Protein AF-A0A212CZF0-F1 (afdb_monomer_lite)

InterPro domains:
  IPR016024 Armadillo-type fold [SSF48371] (7-169)
  IPR038904 BRCA1-associated ATM activator 1 [PF28344] (1-170)
  IPR038904 BRCA1-associated ATM activator 1 [PTHR21331] (1-170)

Sequence (174 aa):
MDPECARLLPALCAILADPRQPVADDTCLEKLLDWFKAVTEAGSSLLLLQENPCLVELLVHVLKPQDLSSRILSFALRLAGTFAAQENCFQYLQQGELLPGLFGEQGPLGAAAWAAPTVRSGWIQGLRSLAQHPSALLFLADSGAVDTIFSLQGDPSLFVASAAGQLLVHRGAF

pLDDT: mean 90.1, std 9.19, range [47.75, 98.12]

Radius of gyration: 15.24 Å; chains: 1; bounding box: 32×43×34 Å

Foldseek 3Di:
DPPVVLVCLLVVLVLLLDQPHDDDDLVVLVVVLVVLLVVVVVDQLQVVCVSRVSLVVSLVSQLDPDPRDLSSLLSNLLSLLSSLLDPVSVVVCVVVVSCLSPQACSHCVVDPSVVDLSNLLSNLNSLLSNPNDDVSVVCCVVRCVLVVLVVQCPPPDPSSNVSSVVSCVVVPHD

Secondary structure (DSSP, 8-state):
--HHHHHHHHHHHHHHH-TTSPPPPHHHHHHHHHHHHHHHHSS-HHHHHHH-HHHHHHHHHHTSSS---HHHHHHHHHHHHHHTTSHHHHHHHHHTTHHHHHHSTTTGGGSGGGGSHHHHHHHHHHHHHHTTSHHHHHHHHHTTHHHHHHHHTT-SSHHHHHHHHHHHHHTT--

Structure (mmCIF, N/CA/C/O backbone):
data_AF-A0A212CZF0-F1
#
_entry.id   AF-A0A212CZF0-F1
#
loop_
_atom_site.group_PDB
_atom_site.id
_atom_site.type_symbol
_atom_site.label_atom_id
_atom_site.label_alt_id
_atom_site.label_comp_id
_atom_site.label_asym_id
_atom_site.label_entity_id
_atom_site.label_seq_id
_atom_site.pdbx_PDB_ins_code
_atom_site.Cartn_x
_atom_site.Cartn_y
_atom_site.Cartn_z
_atom_site.occupancy
_atom_site.B_iso_or_equiv
_atom_site.auth_seq_id
_atom_site.auth_comp_id
_atom_site.auth_asym_id
_atom_site.auth_atom_id
_atom_site.pdbx_PDB_model_num
ATOM 1 N N . MET A 1 1 ? -4.642 14.353 14.570 1.00 74.81 1 MET A N 1
ATOM 2 C CA . MET A 1 1 ? -3.587 14.942 13.718 1.00 74.81 1 MET A CA 1
ATOM 3 C C . MET A 1 1 ? -3.469 16.421 14.051 1.00 74.81 1 MET A C 1
ATOM 5 O O . MET A 1 1 ? -4.488 17.021 14.367 1.00 74.81 1 MET A O 1
ATOM 9 N N . ASP A 1 2 ? -2.262 16.986 14.018 1.00 82.19 2 ASP A N 1
ATOM 10 C CA . ASP A 1 2 ? -2.062 18.429 14.198 1.00 82.19 2 ASP A CA 1
ATOM 11 C C . ASP A 1 2 ? -2.719 19.211 13.033 1.00 82.19 2 ASP A C 1
ATOM 13 O O . ASP A 1 2 ? -2.510 18.840 11.870 1.00 82.19 2 ASP A O 1
ATOM 17 N N . PRO A 1 3 ? -3.523 20.259 13.296 1.00 79.25 3 PRO A N 1
ATOM 18 C CA . PRO A 1 3 ? -4.150 21.069 12.252 1.00 79.25 3 PRO A CA 1
ATOM 19 C C . PRO A 1 3 ? -3.156 21.722 11.280 1.00 79.25 3 PRO A C 1
ATOM 21 O O . PRO A 1 3 ? -3.519 21.965 10.129 1.00 79.25 3 PRO A O 1
ATOM 24 N N . GLU A 1 4 ? -1.918 22.007 11.688 1.00 83.94 4 GLU A N 1
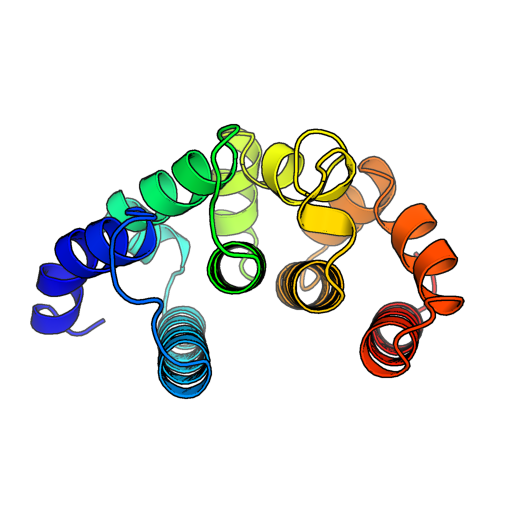ATOM 25 C CA . GLU A 1 4 ? -0.890 22.531 10.783 1.00 83.94 4 GLU A CA 1
ATOM 26 C C . GLU A 1 4 ? -0.444 21.471 9.771 1.00 83.94 4 GLU A C 1
ATOM 28 O O . GLU A 1 4 ? -0.360 21.761 8.577 1.00 83.94 4 GLU A O 1
ATOM 33 N N . CYS A 1 5 ? -0.257 20.222 10.211 1.00 83.62 5 CYS A N 1
ATOM 34 C CA . CYS A 1 5 ? 0.050 19.106 9.313 1.00 83.62 5 CYS A CA 1
ATOM 35 C C . CYS A 1 5 ? -1.083 18.865 8.310 1.00 83.62 5 CYS A C 1
ATOM 37 O O . CYS A 1 5 ? -0.816 18.682 7.123 1.00 83.62 5 CYS A O 1
ATOM 39 N N . ALA A 1 6 ? -2.340 18.930 8.762 1.00 85.56 6 ALA A N 1
ATOM 40 C CA . ALA A 1 6 ? -3.511 18.758 7.902 1.00 85.56 6 ALA A CA 1
ATOM 41 C C . ALA A 1 6 ? -3.532 19.771 6.741 1.00 85.56 6 ALA A C 1
ATOM 43 O O . ALA A 1 6 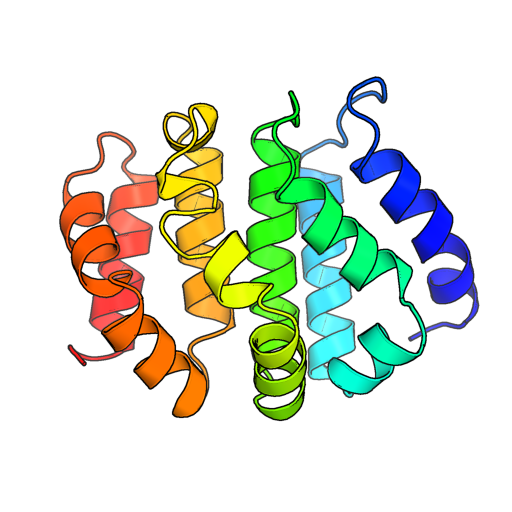? -3.813 19.416 5.599 1.00 85.56 6 ALA A O 1
ATOM 44 N N . ARG A 1 7 ? -3.150 21.030 7.004 1.00 89.81 7 ARG A N 1
ATOM 45 C CA . ARG A 1 7 ? -3.086 22.088 5.977 1.00 89.81 7 ARG A CA 1
ATOM 46 C C . ARG A 1 7 ? -1.994 21.860 4.932 1.00 89.81 7 ARG A C 1
ATOM 48 O O . ARG A 1 7 ? -2.112 22.382 3.826 1.00 89.81 7 ARG A O 1
ATOM 55 N N . LEU A 1 8 ? -0.942 21.110 5.264 1.00 91.94 8 LEU A N 1
ATOM 56 C CA . LEU A 1 8 ? 0.161 20.807 4.348 1.00 91.94 8 LEU A CA 1
ATOM 57 C C . LEU A 1 8 ? -0.112 19.576 3.476 1.00 91.94 8 LEU A C 1
ATOM 59 O O .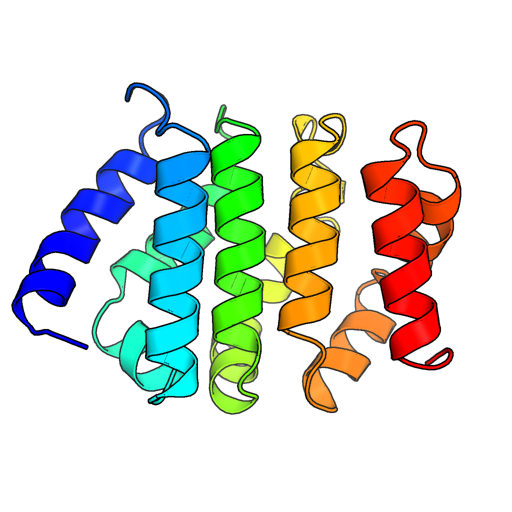 LEU A 1 8 ? 0.499 19.448 2.413 1.00 91.94 8 LEU A O 1
ATOM 63 N N . LEU A 1 9 ? -1.035 18.695 3.883 1.00 93.06 9 LEU A N 1
ATOM 64 C CA . LEU A 1 9 ? -1.340 17.457 3.159 1.00 93.06 9 LEU A CA 1
ATOM 65 C C . LEU A 1 9 ? -1.718 17.675 1.686 1.00 93.06 9 LEU A C 1
ATOM 67 O O . LEU A 1 9 ? -1.166 16.956 0.853 1.00 93.06 9 LEU A O 1
ATOM 71 N N . PRO A 1 10 ? -2.564 18.657 1.308 1.00 93.88 10 PRO A N 1
ATOM 72 C CA . PRO A 1 10 ? -2.893 18.871 -0.099 1.00 93.88 10 PRO A CA 1
ATOM 73 C C . PRO A 1 10 ? -1.670 19.227 -0.951 1.00 93.88 10 PRO A C 1
ATOM 75 O O . PRO A 1 10 ? -1.485 18.673 -2.033 1.00 93.88 10 PRO A O 1
ATOM 78 N N . ALA A 1 11 ? -0.798 20.109 -0.449 1.00 92.75 11 ALA A N 1
ATOM 79 C CA . ALA A 1 11 ? 0.422 20.499 -1.153 1.00 92.75 11 ALA A CA 1
ATOM 80 C C . ALA A 1 11 ? 1.406 19.325 -1.266 1.00 92.75 11 ALA A C 1
ATOM 82 O O . ALA A 1 11 ? 1.993 19.105 -2.323 1.00 92.75 11 ALA A O 1
ATOM 83 N N . LEU A 1 12 ? 1.538 18.533 -0.200 1.00 92.12 12 LEU A N 1
ATOM 84 C CA . LEU A 1 12 ? 2.348 17.320 -0.196 1.00 92.12 12 LEU A CA 1
ATOM 85 C C . LEU A 1 12 ? 1.836 16.294 -1.216 1.00 92.12 12 LEU A C 1
ATOM 87 O O . LEU A 1 12 ? 2.621 15.787 -2.012 1.00 92.12 12 LEU A O 1
ATOM 91 N N . CYS A 1 13 ? 0.528 16.022 -1.238 1.00 93.31 13 CYS A N 1
ATOM 92 C CA . CYS A 1 13 ? -0.076 15.093 -2.194 1.00 93.31 13 CYS A CA 1
ATOM 93 C C . CYS A 1 13 ? 0.125 15.564 -3.638 1.00 93.31 13 CYS A C 1
ATOM 95 O O . CYS A 1 13 ? 0.457 14.750 -4.494 1.00 93.31 13 CYS A O 1
ATOM 97 N N . ALA A 1 14 ? 0.003 16.870 -3.902 1.00 91.38 14 ALA A N 1
ATOM 98 C CA . ALA A 1 14 ? 0.270 17.438 -5.220 1.00 91.38 14 ALA A CA 1
ATOM 99 C C . ALA A 1 14 ? 1.731 17.237 -5.661 1.00 91.38 14 ALA A C 1
ATOM 101 O O . ALA A 1 14 ? 1.974 16.885 -6.812 1.00 91.38 14 ALA A O 1
ATOM 102 N N . ILE A 1 15 ? 2.698 17.405 -4.750 1.00 90.94 15 ILE A N 1
ATOM 103 C CA . ILE A 1 15 ? 4.121 17.160 -5.035 1.00 90.94 15 ILE A CA 1
ATOM 104 C C . ILE A 1 15 ? 4.376 15.675 -5.318 1.00 90.94 15 ILE A C 1
ATOM 106 O O . ILE A 1 15 ? 5.082 15.352 -6.266 1.00 90.94 15 ILE A O 1
ATOM 110 N N . LEU A 1 16 ? 3.798 14.771 -4.520 1.00 90.31 16 LEU A N 1
ATOM 111 C CA . LEU A 1 16 ? 3.960 13.324 -4.708 1.00 90.31 16 LEU A CA 1
ATOM 112 C C . LEU A 1 16 ? 3.309 12.833 -6.010 1.00 90.31 16 LEU A C 1
ATOM 114 O O . LEU A 1 16 ? 3.806 11.895 -6.627 1.00 90.31 16 LEU A O 1
ATOM 118 N N . ALA A 1 17 ? 2.210 13.463 -6.424 1.00 88.62 17 ALA A N 1
ATOM 119 C CA . ALA A 1 17 ? 1.493 13.151 -7.654 1.00 88.62 17 ALA A CA 1
ATOM 120 C C . ALA A 1 17 ? 2.179 13.696 -8.922 1.00 88.62 17 ALA A C 1
ATOM 122 O O . ALA A 1 17 ? 1.934 13.178 -10.008 1.00 88.62 17 ALA A O 1
ATOM 123 N N . ASP A 1 18 ? 3.033 14.719 -8.819 1.00 88.06 18 ASP A N 1
ATOM 124 C CA . ASP A 1 18 ? 3.671 15.349 -9.978 1.00 88.06 18 ASP A CA 1
ATOM 125 C C . ASP A 1 18 ? 4.975 14.620 -10.379 1.00 88.06 18 ASP A C 1
ATOM 127 O O . ASP A 1 18 ? 5.991 14.740 -9.687 1.00 88.06 18 ASP A O 1
ATOM 131 N N . PRO A 1 19 ? 5.012 13.912 -11.529 1.00 82.25 19 PRO A N 1
ATOM 132 C CA . PRO A 1 19 ? 6.200 13.181 -11.977 1.00 82.25 19 PRO A CA 1
ATOM 133 C C . PRO A 1 19 ? 7.378 14.098 -12.344 1.00 82.25 19 PRO A C 1
ATOM 135 O O . PRO A 1 19 ? 8.491 13.615 -12.548 1.00 82.25 19 PRO A O 1
ATOM 138 N N . ARG A 1 20 ? 7.155 15.415 -12.455 1.00 82.81 20 ARG A N 1
ATOM 139 C CA . ARG A 1 20 ? 8.193 16.408 -12.774 1.00 82.81 20 ARG A CA 1
ATOM 140 C C . ARG A 1 20 ? 8.951 16.881 -11.539 1.00 82.81 20 ARG A C 1
ATOM 142 O O . ARG A 1 20 ? 9.997 17.512 -11.687 1.00 82.81 20 ARG A O 1
ATOM 149 N N . GLN A 1 21 ? 8.427 16.623 -10.343 1.00 79.62 21 GLN A N 1
ATOM 150 C CA . GLN A 1 21 ? 9.085 17.026 -9.108 1.00 79.62 21 GLN A CA 1
ATOM 151 C C . GLN A 1 21 ? 10.297 16.133 -8.834 1.00 79.62 21 GLN A C 1
ATOM 153 O O . GLN A 1 21 ? 10.279 14.937 -9.148 1.00 79.62 21 GLN A O 1
ATOM 158 N N . PRO A 1 22 ? 11.366 16.683 -8.232 1.00 69.00 22 PRO A N 1
ATOM 159 C CA . PRO A 1 22 ? 12.470 15.866 -7.764 1.00 69.00 22 PRO A CA 1
ATOM 160 C C . PRO A 1 22 ? 11.921 14.850 -6.763 1.00 69.00 22 PRO A C 1
ATOM 162 O O . PRO A 1 22 ? 11.319 15.210 -5.753 1.00 69.00 22 PRO A O 1
ATOM 165 N N . VAL A 1 23 ? 12.096 13.570 -7.084 1.00 63.91 23 VAL A N 1
ATOM 166 C CA . VAL A 1 23 ? 11.551 12.475 -6.285 1.00 63.91 23 VAL A CA 1
ATOM 167 C C . VAL A 1 23 ? 12.076 12.596 -4.854 1.00 63.91 23 VAL A C 1
ATOM 169 O O . VAL A 1 23 ? 13.293 12.650 -4.658 1.00 63.91 23 VAL A O 1
ATOM 172 N N . ALA A 1 24 ? 11.165 12.613 -3.875 1.00 71.56 24 ALA A N 1
ATOM 173 C CA . ALA A 1 24 ? 11.508 12.583 -2.455 1.00 71.56 24 ALA A CA 1
ATOM 174 C C . ALA A 1 24 ? 12.520 11.460 -2.176 1.00 71.56 24 ALA A C 1
ATOM 176 O O . ALA A 1 24 ? 12.462 10.397 -2.804 1.00 71.56 24 ALA A O 1
ATOM 177 N N . ASP A 1 25 ? 13.480 11.694 -1.283 1.00 82.62 25 ASP A N 1
ATOM 178 C CA . ASP A 1 25 ? 14.396 10.631 -0.882 1.00 82.62 25 ASP A CA 1
ATOM 179 C C . ASP A 1 25 ? 13.625 9.521 -0.145 1.00 82.62 25 ASP A C 1
ATOM 181 O O . ASP A 1 25 ? 12.537 9.737 0.400 1.00 82.62 25 ASP A O 1
ATOM 185 N N . ASP A 1 26 ? 14.174 8.306 -0.151 1.00 84.75 26 ASP A N 1
ATOM 186 C CA . ASP A 1 26 ? 13.510 7.164 0.490 1.00 84.75 26 ASP A CA 1
ATOM 187 C C . ASP A 1 26 ? 13.282 7.442 1.979 1.00 84.75 26 ASP A C 1
ATOM 189 O O . ASP A 1 26 ? 12.220 7.147 2.515 1.00 84.75 26 ASP A O 1
ATOM 193 N N . THR A 1 27 ? 14.226 8.130 2.625 1.00 89.31 27 THR A N 1
ATOM 194 C CA . THR A 1 27 ? 14.129 8.528 4.031 1.00 89.31 27 THR A CA 1
ATOM 195 C C . THR A 1 27 ? 12.891 9.380 4.325 1.00 89.31 27 THR A C 1
ATOM 197 O O . THR A 1 27 ? 12.236 9.160 5.343 1.00 89.31 27 THR A O 1
ATOM 200 N N . CYS A 1 28 ? 12.555 10.361 3.482 1.00 90.94 28 CYS A N 1
ATOM 201 C CA . CYS A 1 28 ? 11.370 11.193 3.687 1.00 90.94 28 CYS A CA 1
ATOM 202 C C . CYS A 1 28 ? 10.081 10.400 3.474 1.00 90.94 28 CYS A C 1
ATOM 204 O O . CYS A 1 28 ? 9.144 10.570 4.251 1.00 90.94 28 CYS A O 1
ATOM 206 N N . LEU A 1 29 ? 10.034 9.522 2.467 1.00 93.25 29 LEU A N 1
ATOM 207 C CA . LEU A 1 29 ? 8.868 8.668 2.220 1.00 93.25 29 LEU A CA 1
ATOM 208 C C . LEU A 1 29 ? 8.635 7.686 3.378 1.00 93.25 29 LEU A C 1
ATOM 210 O O . LEU A 1 29 ? 7.498 7.541 3.824 1.00 93.25 29 LEU A O 1
ATOM 214 N N . GLU A 1 30 ? 9.697 7.078 3.914 1.00 94.62 30 GLU A N 1
ATOM 215 C CA . GLU A 1 30 ? 9.611 6.217 5.101 1.00 94.62 30 GLU A CA 1
ATOM 216 C C . GLU A 1 30 ? 9.107 6.992 6.322 1.00 94.62 30 GLU A C 1
ATOM 218 O O . GLU A 1 30 ? 8.140 6.581 6.958 1.00 94.62 30 GLU A O 1
ATOM 223 N N . LYS A 1 31 ? 9.684 8.167 6.609 1.00 94.38 31 LYS A N 1
ATOM 224 C CA . LYS A 1 31 ? 9.237 9.011 7.731 1.00 94.38 31 LYS A CA 1
ATOM 225 C C . LYS A 1 31 ? 7.779 9.438 7.598 1.00 94.38 31 LYS A C 1
ATOM 227 O O . LYS A 1 31 ? 7.074 9.541 8.599 1.00 94.38 31 LYS A O 1
ATOM 232 N N . LEU A 1 32 ? 7.328 9.704 6.374 1.00 94.81 32 LEU A N 1
ATOM 233 C CA . LEU A 1 32 ? 5.941 10.053 6.111 1.00 94.81 32 LEU A CA 1
ATOM 234 C C . LEU A 1 32 ? 5.011 8.858 6.366 1.00 94.81 32 LEU A C 1
ATOM 236 O O . LEU A 1 32 ? 3.957 9.036 6.973 1.00 94.81 32 LEU A O 1
ATOM 240 N N . LEU A 1 33 ? 5.408 7.643 5.972 1.00 96.31 33 LEU A N 1
ATOM 241 C CA . LEU A 1 33 ? 4.663 6.422 6.299 1.00 96.31 33 LEU A CA 1
ATOM 242 C C . LEU A 1 33 ? 4.611 6.163 7.805 1.00 96.31 33 LEU A C 1
ATOM 244 O O . LEU A 1 33 ? 3.533 5.864 8.316 1.00 96.31 33 LEU A O 1
ATOM 248 N N . ASP A 1 34 ? 5.730 6.318 8.514 1.00 96.06 34 ASP A N 1
ATOM 249 C CA . ASP A 1 34 ? 5.786 6.182 9.973 1.00 96.06 34 ASP A CA 1
ATOM 250 C C . ASP A 1 34 ? 4.855 7.187 10.659 1.00 96.06 34 ASP A C 1
ATOM 252 O O . ASP A 1 34 ? 4.130 6.843 11.595 1.00 96.06 34 ASP A O 1
ATOM 256 N N . TRP A 1 35 ? 4.824 8.424 10.157 1.00 95.06 35 TRP A N 1
ATOM 257 C CA . TRP A 1 35 ? 3.920 9.450 10.657 1.00 95.06 35 TRP A CA 1
ATOM 258 C C . TRP A 1 35 ? 2.451 9.088 10.417 1.00 95.06 35 TRP A C 1
ATOM 260 O O . TRP A 1 35 ? 1.657 9.132 11.358 1.00 95.06 35 TRP A O 1
ATOM 270 N N . PHE A 1 36 ? 2.078 8.673 9.200 1.00 96.12 36 PHE A N 1
ATOM 271 C CA . PHE A 1 36 ? 0.708 8.235 8.917 1.00 96.12 36 PHE A CA 1
ATOM 272 C C . PHE A 1 36 ? 0.310 7.050 9.788 1.00 96.12 36 PHE A C 1
ATOM 274 O O . PHE A 1 36 ? -0.780 7.056 10.353 1.00 96.12 36 PHE A O 1
ATOM 281 N N . LYS A 1 37 ? 1.208 6.076 9.957 1.00 95.38 37 LYS A N 1
ATOM 282 C CA . LYS A 1 37 ? 0.988 4.925 10.825 1.00 95.38 37 LYS A CA 1
ATOM 283 C C . LYS A 1 37 ? 0.687 5.364 12.258 1.00 95.38 37 LYS A C 1
ATOM 285 O O . LYS A 1 37 ? -0.360 4.992 12.782 1.00 95.38 37 LYS A O 1
ATOM 290 N N . ALA A 1 38 ? 1.517 6.228 12.843 1.00 95.12 38 ALA A N 1
ATOM 291 C CA . ALA A 1 38 ? 1.294 6.758 14.188 1.00 95.12 38 ALA A CA 1
ATOM 292 C C . ALA A 1 38 ? -0.047 7.509 14.310 1.00 95.12 38 ALA A C 1
ATOM 294 O O . ALA A 1 38 ? -0.766 7.342 15.294 1.00 95.12 38 ALA A O 1
ATOM 295 N N . VAL A 1 39 ? -0.424 8.300 13.297 1.00 93.00 39 VAL A N 1
ATOM 296 C CA . VAL A 1 39 ? -1.717 9.005 13.267 1.00 93.00 39 VAL A CA 1
ATOM 297 C C . VAL A 1 39 ? -2.892 8.023 13.208 1.00 93.00 39 VAL A C 1
ATOM 299 O O . VAL A 1 39 ? -3.880 8.224 13.914 1.00 93.00 39 VAL A O 1
ATOM 302 N N . THR A 1 40 ? -2.796 6.967 12.398 1.00 93.31 40 THR A N 1
ATOM 303 C CA . THR A 1 40 ? -3.852 5.949 12.267 1.00 93.31 40 THR A CA 1
ATOM 304 C C . THR A 1 40 ? -3.939 5.004 13.462 1.00 93.31 40 THR A C 1
ATOM 306 O O . THR A 1 40 ? -5.023 4.533 13.775 1.00 93.31 40 THR A O 1
ATOM 309 N N . GLU A 1 41 ? -2.834 4.745 14.161 1.00 92.50 41 GLU A N 1
ATOM 310 C CA . GLU A 1 41 ? -2.829 3.944 15.391 1.00 92.50 41 GLU A CA 1
ATOM 311 C C . GLU A 1 41 ? -3.415 4.727 16.573 1.00 92.50 41 GLU A C 1
ATOM 313 O O . GLU A 1 41 ? -4.099 4.157 17.421 1.00 92.50 41 GLU A O 1
ATOM 318 N N . ALA A 1 42 ? -3.192 6.044 16.616 1.00 91.75 42 ALA A N 1
ATOM 319 C CA . ALA A 1 42 ? -3.726 6.922 17.654 1.00 91.75 42 ALA A CA 1
ATOM 320 C C . ALA A 1 42 ? -5.178 7.377 17.405 1.00 91.75 42 ALA A C 1
ATOM 322 O O . ALA A 1 42 ? -5.768 8.026 18.271 1.00 91.75 42 ALA A O 1
ATOM 323 N N . GLY A 1 43 ? -5.754 7.098 16.232 1.00 91.69 43 GLY A N 1
ATOM 324 C CA . GLY A 1 43 ? -7.037 7.662 15.817 1.00 91.69 43 GLY A CA 1
ATOM 325 C C . GLY A 1 43 ? -7.796 6.827 14.787 1.00 91.69 43 GLY A C 1
ATOM 326 O O . GLY A 1 43 ? -7.546 5.643 14.598 1.00 91.69 43 GLY A O 1
ATOM 327 N N . SER A 1 44 ? -8.772 7.457 14.132 1.00 94.12 44 SER A N 1
ATOM 328 C CA . SER A 1 44 ? -9.560 6.836 13.061 1.00 94.12 44 SER A CA 1
ATOM 329 C C . SER A 1 44 ? -8.959 7.186 11.703 1.00 94.12 44 SER A C 1
ATOM 331 O O . SER A 1 44 ? -8.948 8.358 11.315 1.00 94.12 44 SER A O 1
ATOM 333 N N . SER A 1 45 ? -8.493 6.180 10.961 1.00 94.62 45 SER A N 1
ATOM 334 C CA . SER A 1 45 ? -8.023 6.355 9.586 1.00 94.62 45 SER A CA 1
ATOM 335 C C . SER A 1 45 ? -9.160 6.791 8.659 1.00 94.62 45 SER A C 1
ATOM 337 O O . SER A 1 45 ? -8.930 7.579 7.746 1.00 94.62 45 SER A O 1
ATOM 339 N N . LEU A 1 46 ? -10.400 6.371 8.935 1.00 96.19 46 LEU A N 1
ATOM 340 C CA . LEU A 1 46 ? -11.571 6.808 8.176 1.00 96.19 46 LEU A CA 1
ATOM 341 C C . LEU A 1 46 ? -11.822 8.315 8.329 1.00 96.19 46 LEU A C 1
ATOM 343 O O . LEU A 1 46 ? -12.019 8.998 7.327 1.00 96.19 46 LEU A O 1
ATOM 347 N N . LEU A 1 47 ? -11.775 8.847 9.558 1.00 95.38 47 LEU A N 1
ATOM 348 C CA . LEU A 1 47 ? -11.939 10.291 9.777 1.00 95.38 47 LEU A CA 1
ATOM 349 C C . LEU A 1 47 ? -10.814 11.079 9.104 1.00 95.38 47 LEU A C 1
ATOM 351 O O . LEU A 1 47 ? -11.082 12.082 8.452 1.00 95.38 47 LEU A O 1
ATOM 355 N N . LEU A 1 48 ? -9.573 10.583 9.185 1.00 94.88 48 LEU A N 1
ATOM 356 C CA . LEU A 1 48 ? -8.431 11.191 8.503 1.00 94.88 48 LEU A CA 1
ATOM 357 C C . LEU A 1 48 ? -8.677 11.327 6.992 1.00 94.88 48 LEU A C 1
ATOM 359 O O . LEU A 1 48 ? -8.435 12.400 6.440 1.00 94.88 48 LEU A O 1
ATOM 363 N N . LEU A 1 49 ? -9.173 10.274 6.333 1.00 95.75 49 LEU A N 1
ATOM 364 C CA . LEU A 1 49 ? -9.483 10.312 4.900 1.00 95.75 49 LEU A CA 1
ATOM 365 C C . LEU A 1 49 ? -10.655 11.243 4.573 1.00 95.75 49 LEU A C 1
ATOM 367 O O . LEU A 1 49 ? -10.593 11.971 3.586 1.00 95.75 49 LEU A O 1
ATOM 371 N N . GLN A 1 50 ? -11.702 11.246 5.400 1.00 94.38 50 GLN A N 1
ATOM 372 C CA . GLN A 1 50 ? -12.872 12.106 5.201 1.00 94.38 50 GLN A CA 1
ATOM 373 C C . GLN A 1 50 ? -12.535 13.594 5.363 1.00 94.38 50 GLN A C 1
ATOM 375 O O . GLN A 1 50 ? -13.026 14.422 4.599 1.00 94.38 50 GLN A O 1
ATOM 380 N N . GLU A 1 51 ? -11.679 13.936 6.325 1.00 94.38 51 GLU A N 1
ATOM 381 C CA . GLU A 1 51 ? -11.223 15.310 6.554 1.00 94.38 51 GLU A CA 1
ATOM 382 C C . GLU A 1 51 ? -10.167 15.760 5.536 1.00 94.38 51 GLU A C 1
ATOM 384 O O . GLU A 1 51 ? -10.004 16.958 5.310 1.00 94.38 51 GLU A O 1
ATOM 389 N N . ASN A 1 52 ? -9.454 14.818 4.905 1.00 95.12 52 ASN A N 1
ATOM 390 C CA . ASN A 1 52 ? -8.352 15.109 3.985 1.00 95.12 52 ASN A CA 1
ATOM 391 C C . ASN A 1 52 ? -8.506 14.331 2.662 1.00 95.12 52 ASN A C 1
ATOM 393 O O . ASN A 1 52 ? -7.710 13.426 2.386 1.00 95.12 52 ASN A O 1
ATOM 397 N N . PRO A 1 53 ? -9.467 14.715 1.794 1.00 94.88 53 PRO A N 1
ATOM 398 C CA . PRO A 1 53 ? -9.740 14.031 0.525 1.00 94.88 53 PRO A CA 1
ATOM 399 C C . PRO A 1 53 ? -8.527 13.893 -0.404 1.00 94.88 53 PRO A C 1
ATOM 401 O O . PRO A 1 53 ? -8.441 12.926 -1.156 1.00 94.88 53 PRO A O 1
ATOM 404 N N . CYS A 1 54 ? -7.548 14.801 -0.302 1.00 95.94 54 CYS A N 1
ATOM 405 C CA . CYS A 1 54 ? -6.297 14.753 -1.066 1.00 95.94 54 CYS A CA 1
ATOM 406 C C . CYS A 1 54 ? -5.531 13.421 -0.930 1.00 95.94 54 CYS A C 1
ATOM 408 O O . CYS A 1 54 ? -4.832 13.019 -1.857 1.00 95.94 54 CYS A O 1
ATOM 410 N N . LEU A 1 55 ? -5.691 12.705 0.191 1.00 96.62 55 LEU A N 1
ATOM 411 C CA . LEU A 1 55 ? -5.090 11.386 0.401 1.00 96.62 55 LEU A CA 1
ATOM 412 C C . LEU A 1 55 ? -5.743 10.328 -0.491 1.00 96.62 55 LEU A C 1
ATOM 414 O O . LEU A 1 55 ? -5.054 9.514 -1.100 1.00 96.62 55 LEU A O 1
ATOM 418 N N . VAL A 1 56 ? -7.072 10.362 -0.597 1.00 96.56 56 VAL A N 1
ATOM 419 C CA . VAL A 1 56 ? -7.836 9.481 -1.488 1.00 96.56 56 VAL A CA 1
ATOM 420 C C . VAL A 1 56 ? -7.534 9.837 -2.943 1.00 96.56 56 VAL A C 1
ATOM 422 O O . VAL A 1 56 ? -7.282 8.951 -3.753 1.00 96.56 56 VAL A O 1
ATOM 425 N N . GLU A 1 57 ? -7.478 11.130 -3.269 1.00 95.19 57 GLU A N 1
ATOM 426 C CA . GLU A 1 57 ? -7.120 11.612 -4.607 1.00 95.19 57 GLU A CA 1
ATOM 427 C C . GLU A 1 57 ? -5.719 11.164 -5.030 1.00 95.19 57 GLU A C 1
ATOM 429 O O . GLU A 1 57 ? -5.548 10.746 -6.174 1.00 95.19 57 GLU A O 1
ATOM 434 N N . LEU A 1 58 ? -4.735 11.182 -4.123 1.00 94.56 58 LEU A N 1
ATOM 435 C CA . LEU A 1 58 ? -3.398 10.640 -4.373 1.00 94.56 58 LEU A CA 1
ATOM 436 C C . LEU A 1 58 ? -3.466 9.148 -4.731 1.00 94.56 58 LEU A C 1
ATOM 438 O O . LEU A 1 58 ? -2.854 8.729 -5.712 1.00 94.56 58 LEU A O 1
ATOM 442 N N . LEU A 1 59 ? -4.234 8.353 -3.980 1.00 94.94 59 LEU A N 1
ATOM 443 C CA . LEU A 1 59 ? -4.405 6.922 -4.251 1.00 94.94 59 LEU A CA 1
ATOM 444 C C . LEU A 1 59 ? -5.104 6.660 -5.594 1.00 94.94 59 LEU A C 1
ATOM 446 O O . LEU A 1 59 ? -4.676 5.788 -6.344 1.00 94.94 59 LEU A O 1
ATOM 450 N N . VAL A 1 60 ? -6.128 7.444 -5.944 1.00 93.00 60 VAL A N 1
ATOM 451 C CA . VAL A 1 60 ? -6.757 7.387 -7.277 1.00 93.00 60 VAL A CA 1
ATOM 452 C C . VAL A 1 60 ? -5.753 7.778 -8.362 1.00 93.00 60 VAL A C 1
ATOM 454 O O . VAL A 1 60 ? -5.733 7.199 -9.447 1.00 93.00 60 VAL A O 1
ATOM 457 N N . HIS A 1 61 ? -4.927 8.788 -8.098 1.00 90.44 61 HIS A N 1
ATOM 458 C CA . HIS A 1 61 ? -3.979 9.315 -9.067 1.00 90.44 61 HIS A CA 1
ATOM 459 C C . HIS A 1 61 ? -2.921 8.277 -9.452 1.00 90.44 61 HIS A C 1
ATOM 461 O O . HIS A 1 61 ? -2.608 8.156 -10.636 1.00 90.44 61 HIS A O 1
ATOM 467 N N . VAL A 1 62 ? -2.431 7.478 -8.494 1.00 88.25 62 VAL A N 1
ATO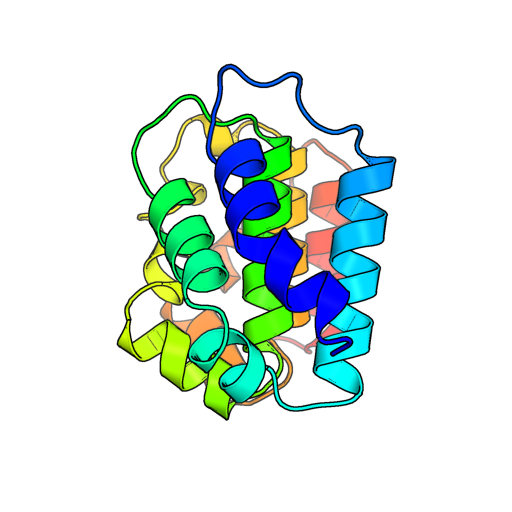M 468 C CA . VAL A 1 62 ? -1.429 6.437 -8.783 1.00 88.25 62 VAL A CA 1
ATOM 469 C C . VAL A 1 62 ? -1.959 5.251 -9.594 1.00 88.25 62 VAL A C 1
ATOM 471 O O . VAL A 1 62 ? -1.156 4.487 -10.121 1.00 88.25 62 VAL A O 1
ATOM 474 N N . LEU A 1 63 ? -3.282 5.112 -9.734 1.00 86.50 63 LEU A N 1
ATOM 475 C CA . LEU A 1 63 ? -3.914 4.101 -10.592 1.00 86.50 63 LEU A CA 1
ATOM 476 C C . LEU A 1 63 ? -3.943 4.492 -12.071 1.00 86.50 63 LEU A C 1
ATOM 478 O O . LEU A 1 63 ? -4.230 3.661 -12.930 1.00 86.50 63 LEU A O 1
ATOM 482 N N . LYS A 1 64 ? -3.690 5.762 -12.398 1.00 84.75 64 LYS A N 1
ATOM 483 C CA . LYS A 1 64 ? -3.716 6.214 -13.789 1.00 84.75 64 LYS A CA 1
ATOM 484 C C . LYS A 1 64 ? -2.463 5.720 -14.527 1.00 84.75 64 LYS A C 1
ATOM 486 O O . LYS A 1 64 ? -1.391 5.663 -13.926 1.00 84.75 64 LYS A O 1
ATOM 491 N N . PRO A 1 65 ? -2.550 5.417 -15.835 1.00 69.00 65 PRO A N 1
ATOM 492 C CA . PRO A 1 65 ? -1.372 5.132 -16.646 1.00 69.00 65 PRO A CA 1
ATOM 493 C C . PRO A 1 65 ? -0.532 6.408 -16.798 1.00 69.00 65 PRO A C 1
ATOM 495 O O . PRO A 1 65 ? -0.856 7.293 -17.589 1.00 69.00 65 PRO A O 1
ATOM 498 N N . GLN A 1 66 ? 0.521 6.533 -15.997 1.00 70.50 66 GLN A N 1
ATOM 499 C CA . GLN A 1 66 ? 1.459 7.657 -16.015 1.00 70.50 66 GLN A CA 1
ATOM 500 C C . GLN A 1 66 ? 2.834 7.204 -15.517 1.00 70.50 66 GLN A C 1
ATOM 502 O O . GLN A 1 66 ? 2.927 6.259 -14.732 1.00 70.50 66 GLN A O 1
ATOM 507 N N . ASP A 1 67 ? 3.891 7.898 -15.949 1.00 74.94 67 ASP A N 1
ATOM 508 C CA . ASP A 1 67 ? 5.289 7.633 -15.574 1.00 74.94 67 ASP A CA 1
ATOM 509 C C . ASP A 1 67 ? 5.585 8.063 -14.124 1.00 74.94 67 ASP A C 1
ATOM 511 O O . ASP A 1 67 ? 6.445 8.902 -13.848 1.00 74.94 67 ASP A O 1
ATOM 515 N N . LEU A 1 68 ? 4.844 7.508 -13.164 1.00 82.62 68 LEU A N 1
ATOM 516 C CA . LEU A 1 68 ? 5.168 7.651 -11.753 1.00 82.62 68 LEU A CA 1
ATOM 517 C C . LEU A 1 68 ? 6.418 6.849 -11.426 1.00 82.62 68 LEU A C 1
ATOM 519 O O . LEU A 1 68 ? 6.617 5.725 -11.888 1.00 82.62 68 LEU A O 1
ATOM 523 N N . SER A 1 69 ? 7.246 7.407 -10.548 1.00 88.69 69 SER A N 1
ATOM 524 C CA . SER A 1 69 ? 8.394 6.660 -10.054 1.00 88.69 69 SER A CA 1
ATOM 525 C C . SER A 1 69 ? 7.935 5.429 -9.259 1.00 88.69 69 SER A C 1
ATOM 527 O O . SER A 1 69 ? 7.000 5.494 -8.454 1.00 88.69 69 SER A O 1
ATOM 529 N N . SER A 1 70 ? 8.655 4.314 -9.412 1.00 91.38 70 SER A N 1
ATOM 530 C CA . SER A 1 70 ? 8.441 3.075 -8.647 1.00 91.38 70 SER A CA 1
ATOM 531 C C . SER A 1 70 ? 8.385 3.300 -7.131 1.00 91.38 70 SER A C 1
ATOM 533 O O . SER A 1 70 ? 7.734 2.547 -6.410 1.00 91.38 70 SER A O 1
ATOM 535 N N . ARG A 1 71 ? 9.071 4.340 -6.643 1.00 91.75 71 ARG A N 1
ATOM 536 C CA . ARG A 1 71 ? 9.124 4.719 -5.228 1.00 91.75 71 ARG A CA 1
ATOM 537 C C . ARG A 1 71 ? 7.820 5.331 -4.739 1.00 91.75 71 ARG A C 1
ATOM 539 O O . ARG A 1 71 ? 7.312 4.900 -3.712 1.00 91.75 71 ARG A O 1
ATOM 546 N N . ILE A 1 72 ? 7.252 6.272 -5.492 1.00 92.69 72 ILE A N 1
ATOM 547 C CA . ILE A 1 72 ? 5.953 6.872 -5.158 1.00 92.69 72 ILE A CA 1
ATOM 548 C C . ILE A 1 72 ? 4.844 5.824 -5.222 1.00 92.69 72 ILE A C 1
ATOM 550 O O . ILE A 1 72 ? 4.000 5.777 -4.332 1.00 92.69 72 ILE A O 1
ATOM 554 N N . LEU A 1 73 ? 4.879 4.934 -6.218 1.00 93.19 73 LEU A N 1
ATOM 555 C CA . LEU A 1 73 ? 3.912 3.842 -6.301 1.00 93.19 73 LEU A CA 1
ATOM 556 C C . LEU A 1 73 ? 4.031 2.888 -5.101 1.00 93.19 73 LEU A C 1
ATOM 558 O O . LEU A 1 73 ? 3.033 2.572 -4.462 1.00 93.19 73 LEU A O 1
ATOM 562 N N . SER A 1 74 ? 5.253 2.484 -4.743 1.00 95.06 74 SER A N 1
ATOM 563 C CA . SER A 1 74 ? 5.514 1.673 -3.545 1.00 95.06 74 SER A CA 1
ATOM 564 C C . SER A 1 74 ? 5.027 2.359 -2.262 1.00 95.06 74 SER A C 1
ATOM 566 O O . SER A 1 74 ? 4.361 1.730 -1.439 1.00 95.06 74 SER A O 1
ATOM 568 N N . PHE A 1 75 ? 5.283 3.663 -2.121 1.00 96.00 75 PHE A N 1
ATOM 569 C CA . PHE A 1 75 ? 4.769 4.479 -1.023 1.00 96.00 75 PHE A CA 1
ATOM 570 C C . PHE A 1 75 ? 3.234 4.475 -0.979 1.00 96.00 75 PHE A C 1
ATOM 572 O O . PHE A 1 75 ? 2.663 4.206 0.074 1.00 96.00 75 PHE A O 1
ATOM 579 N N . ALA A 1 76 ? 2.560 4.711 -2.107 1.00 95.88 76 ALA A N 1
ATOM 580 C CA . ALA A 1 76 ? 1.101 4.765 -2.172 1.00 95.88 76 ALA A CA 1
ATOM 581 C C . ALA A 1 76 ? 0.447 3.418 -1.824 1.00 95.88 76 ALA A C 1
ATOM 583 O O . ALA A 1 76 ? -0.530 3.388 -1.078 1.00 95.88 76 ALA A O 1
ATOM 584 N N . LEU A 1 77 ? 1.021 2.300 -2.283 1.00 97.06 77 LEU A N 1
ATOM 585 C CA . LEU A 1 77 ? 0.566 0.952 -1.921 1.00 97.06 77 LEU A CA 1
ATOM 586 C C . LEU A 1 77 ? 0.662 0.715 -0.410 1.00 97.06 77 LEU A C 1
ATOM 588 O O . LEU A 1 77 ? -0.283 0.244 0.223 1.00 97.06 77 LEU A O 1
ATOM 592 N N . ARG A 1 78 ? 1.790 1.090 0.197 1.00 98.06 78 ARG A N 1
ATOM 593 C CA . ARG A 1 78 ? 1.989 0.965 1.646 1.00 98.06 78 ARG A CA 1
ATOM 594 C C . ARG A 1 78 ? 1.053 1.877 2.427 1.00 98.06 78 ARG A C 1
ATOM 596 O O . ARG A 1 78 ? 0.493 1.445 3.428 1.00 98.06 78 ARG A O 1
ATOM 603 N N . LEU A 1 79 ? 0.848 3.102 1.950 1.00 97.88 79 LEU A N 1
ATOM 604 C CA . LEU A 1 79 ? -0.057 4.073 2.553 1.00 97.88 79 LEU A CA 1
ATOM 605 C C . LEU A 1 79 ? -1.509 3.575 2.533 1.00 97.88 79 LEU A C 1
ATOM 607 O O . LEU A 1 79 ? -2.177 3.603 3.566 1.00 97.88 79 LEU A O 1
ATOM 611 N N . ALA A 1 80 ? -1.976 3.055 1.394 1.00 97.94 80 ALA A N 1
ATOM 612 C CA . ALA A 1 80 ? -3.296 2.442 1.280 1.00 97.94 80 ALA A CA 1
ATOM 613 C C . ALA A 1 80 ? -3.456 1.271 2.256 1.00 97.94 80 ALA A C 1
ATOM 615 O O . ALA A 1 80 ? -4.464 1.188 2.954 1.00 97.94 80 ALA A O 1
ATOM 616 N N . GLY A 1 81 ? -2.431 0.418 2.365 1.00 97.94 81 GLY A N 1
ATOM 617 C CA . GLY A 1 81 ? -2.394 -0.666 3.342 1.00 97.94 81 GLY A CA 1
ATOM 618 C C . GLY A 1 81 ? -2.490 -0.184 4.793 1.00 97.94 81 GLY A C 1
ATOM 619 O O . GLY A 1 81 ? -3.214 -0.772 5.589 1.00 97.94 81 GLY A O 1
ATOM 620 N N . THR A 1 82 ? -1.797 0.905 5.137 1.00 98.12 82 THR A N 1
ATOM 621 C CA . THR A 1 82 ? -1.857 1.529 6.469 1.00 98.12 82 THR A CA 1
ATOM 622 C C . THR A 1 82 ? -3.256 2.054 6.788 1.00 98.12 82 THR A C 1
ATOM 624 O O . THR A 1 82 ? -3.770 1.798 7.874 1.00 98.12 82 THR A O 1
ATOM 627 N N . PHE A 1 83 ? -3.916 2.746 5.853 1.00 98.00 83 PHE A N 1
ATOM 628 C CA . PHE A 1 83 ? -5.285 3.224 6.074 1.00 98.00 83 PHE A CA 1
ATOM 629 C C . PHE A 1 83 ? -6.282 2.075 6.208 1.00 98.00 83 PHE A C 1
ATOM 631 O O . PHE A 1 83 ? -7.112 2.082 7.122 1.00 98.00 83 PHE A O 1
ATOM 638 N N . ALA A 1 84 ? -6.150 1.075 5.340 1.00 98.06 84 ALA A N 1
ATOM 639 C CA . ALA A 1 84 ? -6.998 -0.104 5.282 1.00 98.06 84 ALA A CA 1
ATOM 640 C C . ALA A 1 84 ? -6.703 -1.141 6.384 1.00 98.06 84 ALA A C 1
ATOM 642 O O . ALA A 1 84 ? -7.324 -2.194 6.403 1.00 98.06 84 ALA A O 1
ATOM 643 N N . ALA A 1 85 ? -5.791 -0.865 7.322 1.00 97.38 85 ALA A N 1
ATOM 644 C CA . ALA A 1 85 ? -5.583 -1.715 8.496 1.00 97.38 85 ALA A CA 1
ATOM 645 C C . ALA A 1 85 ? -6.783 -1.692 9.464 1.00 97.38 85 ALA A C 1
ATOM 647 O O . ALA A 1 85 ? -7.000 -2.648 10.209 1.00 97.38 85 ALA A O 1
ATOM 648 N N . GLN A 1 86 ? -7.563 -0.603 9.464 1.00 97.25 86 GLN A N 1
ATOM 649 C CA . GLN A 1 86 ? -8.824 -0.502 10.200 1.00 97.25 86 GLN A CA 1
ATOM 650 C C . GLN A 1 86 ? -9.998 -0.879 9.288 1.00 97.25 86 GLN A C 1
ATOM 652 O O . GLN A 1 86 ? -10.150 -0.323 8.200 1.00 97.25 86 GLN A O 1
ATOM 657 N N . GLU A 1 87 ? -10.864 -1.783 9.752 1.00 97.25 87 GLU A N 1
ATOM 658 C CA . GLU A 1 87 ? -11.901 -2.408 8.919 1.00 97.25 87 GLU A CA 1
ATOM 659 C C . GLU A 1 87 ? -12.926 -1.422 8.335 1.00 97.25 87 GLU A C 1
ATOM 661 O O . GLU A 1 87 ? -13.336 -1.558 7.184 1.00 97.25 87 GLU A O 1
ATOM 666 N N . ASN A 1 88 ? -13.310 -0.383 9.080 1.00 97.25 88 ASN A N 1
ATOM 667 C CA . ASN A 1 88 ? -14.220 0.657 8.585 1.00 97.25 88 ASN A CA 1
ATOM 668 C C . ASN A 1 88 ? -13.612 1.475 7.430 1.00 97.25 88 ASN A C 1
ATOM 670 O O . ASN A 1 88 ? -14.308 1.842 6.485 1.00 97.25 88 ASN A O 1
ATOM 674 N N . CYS A 1 89 ? -12.312 1.754 7.494 1.00 97.69 89 CYS A N 1
ATOM 675 C CA . CYS A 1 89 ? -11.589 2.470 6.453 1.00 97.69 89 CYS A CA 1
ATOM 676 C C . CYS A 1 89 ? -11.296 1.566 5.252 1.00 97.69 89 CYS A C 1
ATOM 678 O O . CYS A 1 89 ? -11.441 1.994 4.109 1.00 97.69 89 CYS A O 1
ATOM 680 N N . PHE A 1 90 ? -10.984 0.291 5.499 1.00 98.00 90 PHE A N 1
ATOM 681 C CA . PHE A 1 90 ? -10.913 -0.732 4.460 1.00 98.00 90 PHE A CA 1
ATOM 682 C C . PHE A 1 90 ? -12.215 -0.795 3.653 1.00 98.00 90 PHE A C 1
ATOM 684 O O . PHE A 1 90 ? -12.176 -0.692 2.431 1.00 98.00 90 PHE A O 1
ATOM 691 N N . GLN A 1 91 ? -13.371 -0.887 4.321 1.00 97.25 91 GLN A N 1
ATOM 692 C CA . GLN A 1 91 ? -14.678 -0.925 3.656 1.00 97.25 91 GLN A CA 1
ATOM 693 C C . GLN A 1 91 ? -14.936 0.339 2.832 1.00 97.25 91 GLN A C 1
ATOM 695 O O . GLN A 1 91 ? -15.403 0.245 1.699 1.00 97.25 91 GLN A O 1
ATOM 700 N N . TYR A 1 92 ? -14.591 1.512 3.368 1.00 97.38 92 TYR A N 1
ATOM 701 C CA . TYR A 1 92 ? -14.693 2.781 2.648 1.00 97.38 92 TYR A CA 1
ATOM 702 C C . TYR A 1 92 ? -13.846 2.790 1.362 1.00 97.38 92 TYR A C 1
ATOM 704 O O . TYR A 1 92 ? -14.346 3.139 0.293 1.00 97.38 92 TYR A O 1
ATOM 712 N N . LEU A 1 93 ? -12.587 2.345 1.435 1.00 96.94 93 LEU A N 1
ATOM 713 C CA . LEU A 1 93 ? -11.694 2.267 0.274 1.00 96.94 93 LEU A CA 1
ATOM 714 C C . LEU A 1 93 ? -12.109 1.168 -0.718 1.00 96.94 93 LEU A C 1
ATOM 716 O O . LEU A 1 93 ? -11.964 1.346 -1.927 1.00 96.94 93 LEU A O 1
ATOM 720 N N . GLN A 1 94 ? -12.644 0.045 -0.235 1.00 94.69 94 GLN A N 1
ATOM 721 C CA . GLN A 1 94 ? -13.152 -1.032 -1.084 1.00 94.69 94 GLN A CA 1
ATOM 722 C C . GLN A 1 94 ? -14.404 -0.600 -1.856 1.00 94.69 94 GLN A C 1
ATOM 724 O O . GLN A 1 94 ? -14.503 -0.888 -3.044 1.00 94.69 94 GLN A O 1
ATOM 729 N N . GLN A 1 95 ? -15.333 0.122 -1.218 1.00 93.88 95 GLN A N 1
ATOM 730 C CA . GLN A 1 95 ? -16.530 0.666 -1.876 1.00 93.88 95 GLN A CA 1
ATOM 731 C C . GLN A 1 95 ? -16.188 1.671 -2.984 1.00 93.88 95 GLN A C 1
ATOM 733 O O . GLN A 1 95 ? -16.911 1.761 -3.970 1.00 93.88 95 GLN A O 1
ATOM 738 N N . GLY A 1 96 ? -15.082 2.406 -2.837 1.00 92.00 96 GLY A N 1
ATOM 739 C CA . GLY A 1 96 ? -14.543 3.283 -3.880 1.00 92.00 96 GLY A CA 1
ATOM 740 C C . GLY A 1 96 ? -13.720 2.565 -4.957 1.00 92.00 96 GLY A C 1
ATOM 741 O O . GLY A 1 96 ? -13.047 3.240 -5.728 1.00 92.00 96 GLY A O 1
ATOM 742 N N . GLU A 1 97 ? -13.704 1.227 -4.967 1.00 92.88 97 GLU A N 1
ATOM 743 C CA . GLU A 1 97 ? -12.894 0.366 -5.845 1.00 92.88 97 GLU A CA 1
ATOM 744 C C . GLU A 1 97 ? -11.378 0.640 -5.817 1.00 92.88 97 GLU A C 1
ATOM 746 O O . GLU A 1 97 ? -10.623 0.172 -6.670 1.00 92.88 97 GLU A O 1
ATOM 751 N N . LEU A 1 98 ? -10.892 1.331 -4.782 1.00 94.38 98 LEU A N 1
ATOM 752 C CA . LEU A 1 98 ? -9.479 1.676 -4.657 1.00 94.38 98 LEU A CA 1
ATOM 753 C C . LEU A 1 98 ? -8.617 0.470 -4.304 1.00 94.38 98 LEU A C 1
ATOM 755 O O . LEU A 1 98 ? -7.536 0.317 -4.861 1.00 94.38 98 LEU A O 1
ATOM 759 N N . LEU A 1 99 ? -9.073 -0.393 -3.392 1.00 94.94 99 LEU A N 1
ATOM 760 C CA . LEU A 1 99 ? -8.296 -1.573 -2.997 1.00 94.94 99 LEU A CA 1
ATOM 761 C C . LEU A 1 99 ? -8.168 -2.603 -4.131 1.00 94.94 99 LEU A C 1
ATOM 763 O O . LEU A 1 99 ? -7.038 -3.016 -4.395 1.00 94.94 99 LEU A O 1
ATOM 767 N N . PRO A 1 100 ? -9.244 -2.971 -4.859 1.00 91.62 100 PRO A N 1
ATOM 768 C CA . PRO A 1 100 ? -9.114 -3.779 -6.072 1.00 91.62 100 PRO A CA 1
ATOM 769 C C . PRO A 1 100 ? -8.215 -3.123 -7.124 1.00 91.62 100 PRO A C 1
ATOM 771 O O . PRO A 1 100 ? -7.380 -3.801 -7.717 1.00 91.62 100 PRO A O 1
ATOM 774 N N . GLY A 1 101 ? -8.334 -1.804 -7.314 1.00 92.00 101 GLY A N 1
ATOM 775 C CA . GLY A 1 101 ? -7.476 -1.057 -8.229 1.00 92.00 101 GLY A CA 1
ATOM 776 C C . GLY A 1 101 ? -6.001 -1.104 -7.835 1.00 92.00 101 GLY A C 1
ATOM 777 O O . GLY A 1 101 ? -5.155 -1.282 -8.693 1.00 92.00 101 GLY A O 1
ATOM 778 N N . LEU A 1 102 ? -5.666 -0.966 -6.550 1.00 93.19 102 LEU A N 1
ATOM 779 C CA . LEU A 1 102 ? -4.278 -0.887 -6.077 1.00 93.19 102 LEU A CA 1
ATOM 780 C C . LEU A 1 102 ? -3.616 -2.252 -5.896 1.00 93.19 102 LEU A C 1
ATOM 782 O O . LEU A 1 102 ? -2.401 -2.365 -6.052 1.00 93.19 102 LEU A O 1
ATOM 786 N N . PHE A 1 103 ? -4.386 -3.276 -5.532 1.00 93.31 103 PHE A N 1
ATOM 787 C CA . PHE A 1 103 ? -3.841 -4.579 -5.157 1.00 93.31 103 PHE A CA 1
ATOM 788 C C . PHE A 1 103 ? -4.231 -5.726 -6.093 1.00 93.31 103 PHE A C 1
ATOM 790 O O . PHE A 1 103 ? -3.660 -6.803 -5.952 1.00 93.31 103 PHE A O 1
ATOM 797 N N . GLY A 1 104 ? -5.136 -5.503 -7.048 1.00 85.31 104 GLY A N 1
ATOM 798 C CA . GLY A 1 104 ? -5.500 -6.470 -8.084 1.00 85.31 104 GLY A CA 1
ATOM 799 C C . GLY A 1 104 ? -4.799 -6.236 -9.428 1.00 85.31 104 GLY A C 1
ATOM 800 O O . GLY A 1 104 ? -3.882 -5.423 -9.553 1.00 85.31 104 GLY A O 1
ATOM 801 N N . GLU A 1 105 ? -5.270 -6.946 -10.458 1.00 77.25 105 GLU A N 1
ATOM 802 C CA . GLU A 1 105 ? -4.726 -6.934 -11.831 1.00 77.25 105 GLU A CA 1
ATOM 803 C C . GLU A 1 105 ? -4.728 -5.549 -12.497 1.00 77.25 105 GLU A C 1
ATOM 805 O O . GLU A 1 105 ? -3.830 -5.225 -13.269 1.00 77.25 105 GLU A O 1
ATOM 810 N N . GLN A 1 106 ? -5.719 -4.708 -12.176 1.00 72.88 106 GLN A N 1
ATOM 811 C CA . GLN A 1 106 ? -5.820 -3.336 -12.702 1.00 72.88 106 GLN A CA 1
ATOM 812 C C . GLN A 1 106 ? -4.741 -2.397 -12.140 1.00 72.88 106 GLN A C 1
ATOM 814 O O . GLN A 1 106 ? -4.574 -1.282 -12.631 1.00 72.88 106 GLN A O 1
ATOM 819 N N . GLY A 1 107 ? -4.038 -2.835 -11.097 1.00 74.62 107 GLY A N 1
ATOM 820 C CA . GLY A 1 107 ? -3.027 -2.062 -10.403 1.00 74.62 107 GLY A CA 1
ATOM 821 C C . GLY A 1 107 ? -1.615 -2.328 -10.904 1.00 74.62 107 GLY A C 1
ATOM 822 O O . GLY A 1 107 ? -1.386 -2.548 -12.095 1.00 74.62 107 GLY A O 1
ATOM 823 N N . PRO A 1 108 ? -0.620 -2.321 -10.000 1.00 76.06 108 PRO A N 1
ATOM 824 C CA . PRO A 1 108 ? 0.766 -2.494 -10.383 1.00 76.06 108 PRO A CA 1
ATOM 825 C C . PRO A 1 108 ? 1.024 -3.866 -11.008 1.00 76.06 108 PRO A C 1
ATOM 827 O O . PRO A 1 108 ? 1.958 -3.940 -11.789 1.00 76.06 108 PRO A O 1
ATOM 830 N N . LEU A 1 109 ? 0.223 -4.904 -10.713 1.00 78.62 109 LEU A N 1
ATOM 831 C CA . LEU A 1 109 ? 0.402 -6.276 -11.215 1.00 78.62 109 LEU A CA 1
ATOM 832 C C . LEU A 1 109 ? 0.404 -6.356 -12.749 1.00 78.62 109 LEU A C 1
ATOM 834 O O . LEU A 1 109 ? 1.277 -7.003 -13.325 1.00 78.62 109 LEU A O 1
ATOM 838 N N . GLY A 1 110 ? -0.518 -5.649 -13.408 1.00 73.69 110 GLY A N 1
ATOM 839 C CA . GLY A 1 110 ? -0.611 -5.595 -14.869 1.00 73.69 110 GLY A CA 1
ATOM 840 C C . GLY A 1 110 ? 0.279 -4.534 -15.527 1.00 73.69 110 GLY A C 1
ATOM 841 O O . GLY A 1 110 ? 0.308 -4.424 -16.754 1.00 73.69 110 GLY A O 1
ATOM 842 N N . ALA A 1 111 ? 0.999 -3.726 -14.742 1.00 83.50 111 ALA A N 1
ATOM 843 C CA . ALA A 1 111 ? 1.745 -2.573 -15.234 1.00 83.50 111 ALA A CA 1
ATOM 844 C C . ALA A 1 111 ? 3.252 -2.849 -15.360 1.00 83.50 111 ALA A C 1
ATOM 846 O O . ALA A 1 111 ? 3.841 -3.626 -14.610 1.00 83.50 111 ALA A O 1
ATOM 847 N N . ALA A 1 112 ? 3.931 -2.106 -16.243 1.00 85.62 112 ALA A N 1
ATOM 848 C CA . ALA A 1 112 ? 5.392 -2.173 -16.387 1.00 85.62 112 ALA A CA 1
ATOM 849 C C . ALA A 1 112 ? 6.140 -1.888 -15.066 1.00 85.62 112 ALA A C 1
ATOM 851 O O . ALA A 1 112 ? 7.239 -2.397 -14.839 1.00 85.62 112 ALA A O 1
ATOM 852 N N . ALA A 1 113 ? 5.521 -1.116 -14.166 1.00 88.00 113 ALA A N 1
ATOM 853 C CA . ALA A 1 113 ? 6.054 -0.818 -12.844 1.00 88.00 113 ALA A CA 1
ATOM 854 C C . ALA A 1 113 ? 6.247 -2.071 -11.966 1.00 88.00 113 ALA A C 1
ATOM 856 O O . ALA A 1 113 ? 7.119 -2.048 -11.093 1.00 88.00 113 ALA A O 1
ATOM 857 N N . TRP A 1 114 ? 5.521 -3.174 -12.215 1.00 92.56 114 TRP A N 1
ATOM 858 C CA . TRP A 1 114 ? 5.694 -4.439 -11.488 1.00 92.56 114 TRP A CA 1
ATOM 859 C C . TRP A 1 114 ? 7.109 -4.995 -11.583 1.00 92.56 114 TRP A C 1
ATOM 861 O O . TRP A 1 114 ? 7.572 -5.659 -10.658 1.00 92.56 114 TRP A O 1
ATOM 871 N N . ALA A 1 115 ? 7.824 -4.715 -12.678 1.00 91.94 115 ALA A N 1
ATOM 872 C CA . ALA A 1 115 ? 9.191 -5.185 -12.888 1.00 91.94 115 ALA A CA 1
ATOM 873 C C . ALA A 1 115 ? 10.172 -4.637 -11.835 1.00 91.94 115 ALA A C 1
ATOM 875 O O . ALA A 1 115 ? 11.196 -5.268 -11.557 1.00 91.94 115 ALA A O 1
ATOM 876 N N . ALA A 1 116 ? 9.847 -3.516 -11.184 1.00 93.38 116 ALA A N 1
ATOM 877 C CA . ALA A 1 116 ? 10.666 -2.935 -10.131 1.00 93.38 116 ALA A CA 1
ATOM 878 C C . ALA A 1 116 ? 10.486 -3.682 -8.790 1.00 93.38 116 ALA A C 1
ATOM 880 O O . ALA A 1 116 ? 9.381 -3.695 -8.240 1.00 93.38 116 ALA A O 1
ATOM 881 N N . PRO A 1 117 ? 11.561 -4.225 -8.179 1.00 95.31 117 PRO A N 1
ATOM 882 C CA . PRO A 1 117 ? 11.477 -4.899 -6.878 1.00 95.31 117 PRO A CA 1
ATOM 883 C C . PRO A 1 117 ? 10.890 -4.016 -5.771 1.00 95.31 117 PRO A C 1
ATOM 885 O O . PRO A 1 117 ? 10.190 -4.505 -4.892 1.00 95.31 117 PRO A O 1
ATOM 888 N N . THR A 1 118 ? 11.132 -2.703 -5.828 1.00 94.19 118 THR A N 1
ATOM 889 C CA . THR A 1 118 ? 10.575 -1.719 -4.887 1.00 94.19 118 THR A CA 1
ATOM 890 C C . THR A 1 118 ? 9.046 -1.694 -4.904 1.00 94.19 118 THR A C 1
ATOM 892 O O . THR A 1 118 ? 8.431 -1.556 -3.846 1.00 94.19 118 THR A O 1
ATOM 895 N N . VAL A 1 119 ? 8.423 -1.861 -6.076 1.00 94.94 119 VAL A N 1
ATOM 896 C CA . VAL A 1 119 ? 6.958 -1.899 -6.213 1.00 94.94 119 VAL A CA 1
ATOM 897 C C . VAL A 1 119 ? 6.418 -3.193 -5.624 1.00 94.94 119 VAL A C 1
ATOM 899 O O . VAL A 1 119 ? 5.510 -3.138 -4.802 1.00 94.94 119 VAL A O 1
ATOM 902 N N . ARG A 1 120 ? 7.026 -4.341 -5.949 1.00 96.44 120 ARG A N 1
ATOM 903 C CA . ARG A 1 120 ? 6.614 -5.647 -5.404 1.00 96.44 120 ARG A CA 1
ATOM 904 C C . ARG A 1 120 ? 6.752 -5.705 -3.884 1.00 96.44 120 ARG A C 1
ATOM 906 O O . ARG A 1 120 ? 5.822 -6.116 -3.198 1.00 96.44 120 ARG A O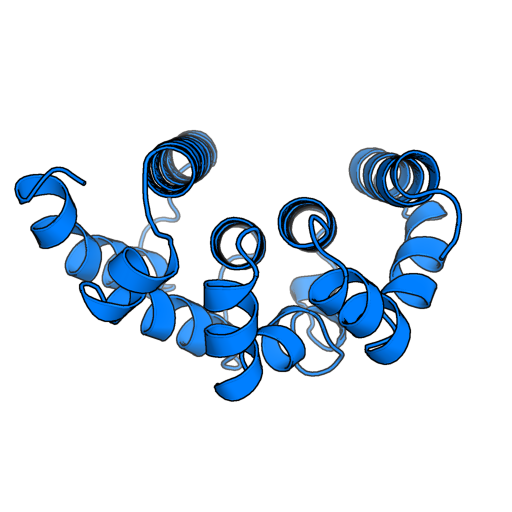 1
ATOM 913 N N . SER A 1 121 ? 7.861 -5.202 -3.340 1.00 95.44 121 SER A N 1
ATOM 914 C CA . SER A 1 121 ? 8.043 -5.051 -1.891 1.00 95.44 121 SER A CA 1
ATOM 915 C C . SER A 1 121 ? 6.984 -4.137 -1.269 1.00 95.44 121 SER A C 1
ATOM 917 O O . SER A 1 121 ? 6.418 -4.484 -0.235 1.00 95.44 121 SER A O 1
ATOM 919 N N . GLY A 1 122 ? 6.690 -2.992 -1.895 1.00 96.06 122 GLY A N 1
ATOM 920 C CA . GLY A 1 122 ? 5.655 -2.067 -1.424 1.00 96.06 122 GLY A CA 1
ATOM 921 C C . GLY A 1 122 ? 4.261 -2.686 -1.429 1.00 96.06 122 GLY A C 1
ATOM 922 O O . GLY A 1 122 ? 3.521 -2.537 -0.461 1.00 96.06 122 GLY A O 1
ATOM 923 N N . TRP A 1 123 ? 3.941 -3.448 -2.474 1.00 96.81 123 TRP A N 1
ATOM 924 C CA . TRP A 1 123 ? 2.693 -4.194 -2.600 1.00 96.81 123 TRP A CA 1
ATOM 925 C C . TRP A 1 123 ? 2.543 -5.231 -1.478 1.00 96.81 123 TRP A C 1
ATOM 927 O O . TRP A 1 123 ? 1.557 -5.184 -0.745 1.00 96.81 123 TRP A O 1
ATOM 937 N N . ILE A 1 124 ? 3.556 -6.083 -1.246 1.00 96.44 124 ILE A N 1
ATOM 938 C CA . ILE A 1 124 ? 3.540 -7.073 -0.147 1.00 96.44 124 ILE A CA 1
ATOM 939 C C . ILE A 1 124 ? 3.371 -6.378 1.211 1.00 96.44 124 ILE A C 1
ATOM 941 O O . ILE A 1 124 ? 2.602 -6.832 2.059 1.00 96.44 124 ILE A O 1
ATOM 945 N N . GLN A 1 125 ? 4.089 -5.276 1.440 1.00 96.38 125 GLN A N 1
ATOM 946 C CA . GLN A 1 125 ? 4.007 -4.530 2.695 1.00 96.38 125 GLN A CA 1
ATOM 947 C C . GLN A 1 125 ? 2.633 -3.877 2.889 1.00 96.38 125 GLN A C 1
ATOM 949 O O . GLN A 1 125 ? 2.105 -3.922 3.997 1.00 96.38 125 GLN A O 1
ATOM 954 N N . GLY A 1 126 ? 2.030 -3.332 1.829 1.00 97.19 126 GLY A N 1
ATOM 955 C CA . GLY A 1 126 ? 0.662 -2.815 1.856 1.00 97.19 126 GLY A CA 1
ATOM 956 C C . GLY A 1 126 ? -0.352 -3.900 2.223 1.00 97.19 126 GLY A C 1
ATOM 957 O O . GLY A 1 126 ? -1.148 -3.705 3.143 1.00 97.19 126 GLY A O 1
ATOM 958 N N . LEU A 1 127 ? -0.255 -5.079 1.597 1.00 95.81 127 LEU A N 1
ATOM 959 C CA . LEU A 1 127 ? -1.102 -6.228 1.928 1.00 95.81 127 LEU A CA 1
ATOM 960 C C . LEU A 1 127 ? -0.926 -6.693 3.373 1.00 95.81 127 LEU A C 1
ATOM 962 O O . LEU A 1 127 ? -1.901 -6.946 4.077 1.00 95.81 127 LEU A O 1
ATOM 966 N N . ARG A 1 128 ? 0.319 -6.769 3.848 1.00 95.44 128 ARG A N 1
ATOM 967 C CA . ARG A 1 128 ? 0.610 -7.114 5.242 1.00 95.44 128 ARG A CA 1
ATOM 968 C C . ARG A 1 128 ? -0.035 -6.125 6.214 1.00 95.44 128 ARG A C 1
ATOM 970 O O . ARG A 1 128 ? -0.546 -6.550 7.250 1.00 95.44 128 ARG A O 1
ATOM 977 N N . SER A 1 129 ? 0.010 -4.830 5.900 1.00 96.00 129 SER A N 1
ATOM 978 C CA . SER A 1 129 ? -0.587 -3.785 6.731 1.00 96.00 129 SER A CA 1
ATOM 979 C C . SER A 1 129 ? -2.108 -3.881 6.777 1.00 96.00 129 SER A C 1
ATOM 981 O O . SER A 1 129 ? -2.646 -3.801 7.873 1.00 96.00 129 SER A O 1
ATOM 983 N N . LEU A 1 130 ? -2.791 -4.115 5.648 1.00 95.81 130 LEU A N 1
ATOM 984 C CA . LEU A 1 130 ? -4.260 -4.196 5.623 1.00 95.81 130 LEU A CA 1
ATOM 985 C C . LEU A 1 130 ? -4.819 -5.524 6.143 1.00 95.81 130 LEU A C 1
ATOM 987 O O . LEU A 1 130 ? -5.939 -5.566 6.637 1.00 95.81 130 LEU A O 1
ATOM 991 N N . ALA A 1 131 ? -4.045 -6.611 6.091 1.00 94.19 131 ALA A N 1
ATOM 992 C CA . ALA A 1 131 ? -4.477 -7.946 6.505 1.00 94.19 131 ALA A CA 1
ATOM 993 C C . A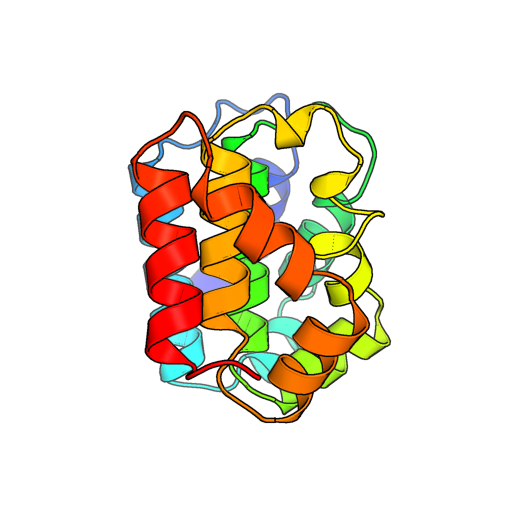LA A 1 131 ? -4.560 -8.103 8.036 1.00 94.19 131 ALA A C 1
ATOM 995 O O . ALA A 1 131 ? -3.915 -8.987 8.596 1.00 94.19 131 ALA A O 1
ATOM 996 N N . GLN A 1 132 ? -5.301 -7.235 8.728 1.00 93.69 132 GLN A N 1
ATOM 997 C CA . GLN A 1 132 ? -5.480 -7.230 10.189 1.00 93.69 132 GLN A CA 1
ATOM 998 C C . GLN A 1 132 ? -6.872 -7.687 10.630 1.00 93.69 132 GLN A C 1
ATOM 1000 O O . GLN A 1 132 ? -7.082 -7.928 11.816 1.00 93.69 132 GLN A O 1
ATOM 1005 N N . HIS A 1 133 ? -7.815 -7.816 9.697 1.00 95.00 133 HIS A N 1
ATOM 1006 C CA . HIS A 1 133 ? -9.210 -8.135 9.991 1.00 95.00 133 HIS A CA 1
ATOM 1007 C C . HIS A 1 133 ? -9.815 -9.081 8.932 1.00 95.00 133 HIS A C 1
ATOM 1009 O O . HIS A 1 133 ? -9.265 -9.203 7.831 1.00 95.00 133 HIS A O 1
ATOM 1015 N N . PRO A 1 134 ? -10.938 -9.764 9.237 1.00 94.00 134 PRO A N 1
ATOM 1016 C CA . PRO A 1 134 ? -11.511 -10.786 8.359 1.00 94.00 134 PRO A CA 1
ATOM 1017 C C . PRO A 1 134 ? -11.869 -10.289 6.955 1.00 94.00 134 PRO A C 1
ATOM 1019 O O . PRO A 1 134 ? -11.566 -10.981 5.987 1.00 94.00 134 PRO A O 1
ATOM 1022 N N . SER A 1 135 ? -12.442 -9.085 6.815 1.00 95.44 135 SER A N 1
ATOM 1023 C CA . SER A 1 135 ? -12.794 -8.551 5.486 1.00 95.44 135 SER A CA 1
ATOM 1024 C C . SER A 1 135 ? -11.574 -8.393 4.568 1.00 95.44 135 SER A C 1
ATOM 1026 O O . SER A 1 135 ? -11.659 -8.673 3.375 1.00 95.44 135 SER A O 1
ATOM 1028 N N . ALA A 1 136 ? -10.420 -8.008 5.121 1.00 94.94 136 ALA A N 1
ATOM 1029 C CA . ALA A 1 136 ? -9.180 -7.902 4.360 1.00 94.94 136 ALA A CA 1
ATOM 1030 C C . ALA A 1 136 ? -8.610 -9.271 3.966 1.00 94.94 136 ALA A C 1
ATOM 1032 O O . ALA A 1 136 ? -8.078 -9.419 2.869 1.00 94.94 136 ALA A O 1
ATOM 1033 N N . LEU A 1 137 ? -8.734 -10.282 4.832 1.00 92.62 137 LEU A N 1
ATOM 1034 C CA . LEU A 1 137 ? -8.310 -11.649 4.512 1.00 92.62 137 LEU A CA 1
ATOM 1035 C C . LEU A 1 137 ? -9.170 -12.267 3.404 1.00 92.62 137 LEU A C 1
ATOM 1037 O O . LEU A 1 137 ? -8.621 -12.882 2.494 1.00 92.62 137 LEU A O 1
ATOM 1041 N N . LEU A 1 138 ? -10.488 -12.047 3.442 1.00 92.75 138 LEU A N 1
ATOM 1042 C CA . LEU A 1 138 ? -11.396 -12.452 2.363 1.00 92.75 138 LEU A CA 1
ATOM 1043 C C . LEU A 1 138 ? -11.026 -11.767 1.046 1.00 92.75 138 LEU A C 1
ATOM 1045 O O . LEU A 1 138 ? -10.875 -12.429 0.027 1.00 92.75 138 LEU A O 1
ATOM 1049 N N . PHE A 1 139 ? -10.763 -10.459 1.080 1.00 92.94 139 PHE A N 1
ATOM 1050 C CA . PHE A 1 139 ? -10.290 -9.734 -0.097 1.00 92.94 139 PHE A CA 1
ATOM 1051 C C . PHE A 1 139 ? -8.993 -10.311 -0.678 1.00 92.94 139 PHE A C 1
ATOM 1053 O O . PHE A 1 139 ? -8.870 -10.417 -1.896 1.00 92.94 139 PHE A O 1
ATOM 1060 N N . LEU A 1 140 ? -8.024 -10.705 0.154 1.00 91.12 140 LEU A N 1
ATOM 1061 C CA . LEU A 1 140 ? -6.798 -11.348 -0.330 1.00 91.12 140 LEU A CA 1
ATOM 1062 C C . LEU A 1 140 ? -7.081 -12.670 -1.050 1.00 91.12 140 LEU A C 1
ATOM 1064 O O . LEU A 1 140 ? -6.495 -12.913 -2.105 1.00 91.12 140 LEU A O 1
ATOM 1068 N N . ALA A 1 141 ? -7.970 -13.494 -0.491 1.00 88.38 141 ALA A N 1
ATOM 1069 C CA . ALA A 1 141 ? -8.371 -14.765 -1.086 1.00 88.38 141 ALA A CA 1
ATOM 1070 C C . ALA A 1 141 ? -9.095 -14.564 -2.431 1.00 88.38 141 ALA A C 1
ATOM 1072 O O . ALA A 1 141 ? -8.794 -15.262 -3.395 1.00 88.38 141 ALA A O 1
ATOM 1073 N N . ASP A 1 142 ? -9.977 -13.565 -2.519 1.00 89.06 142 ASP A N 1
ATOM 1074 C CA . ASP A 1 142 ? -10.816 -13.333 -3.701 1.00 89.06 142 ASP A CA 1
ATOM 1075 C C . ASP A 1 142 ? -10.103 -12.555 -4.824 1.00 89.06 142 ASP A C 1
ATOM 1077 O O . ASP A 1 142 ? -10.489 -12.639 -5.988 1.00 89.06 142 ASP A O 1
ATOM 1081 N N . SER A 1 143 ? -9.059 -11.783 -4.500 1.00 85.12 143 SER A N 1
ATOM 1082 C CA . SER A 1 143 ? -8.357 -10.908 -5.457 1.00 85.12 143 SER A CA 1
ATOM 1083 C C . SER A 1 143 ? -7.246 -11.591 -6.263 1.00 85.12 143 SER A C 1
ATOM 1085 O O . SER A 1 143 ? -6.624 -10.937 -7.098 1.00 85.12 143 SER A O 1
ATOM 1087 N N . GLY A 1 144 ? -6.948 -12.871 -6.006 1.00 86.00 144 GLY A N 1
ATOM 1088 C CA . GLY A 1 144 ? -5.779 -13.557 -6.581 1.00 86.00 144 GLY A CA 1
ATOM 1089 C C . GLY A 1 144 ? -4.440 -13.122 -5.963 1.00 86.00 144 GLY A C 1
ATOM 1090 O O . GLY A 1 144 ? -3.362 -13.531 -6.409 1.00 86.00 144 GLY A O 1
ATOM 1091 N N . ALA A 1 145 ? -4.478 -12.309 -4.900 1.00 90.94 145 ALA A N 1
ATOM 1092 C CA . ALA A 1 145 ? -3.280 -11.858 -4.205 1.00 90.94 145 ALA A CA 1
ATOM 1093 C C . ALA A 1 145 ? -2.508 -13.030 -3.581 1.00 90.94 145 ALA A C 1
ATOM 1095 O O . ALA A 1 145 ? -1.279 -13.009 -3.569 1.00 90.94 145 ALA A O 1
ATOM 1096 N N . VAL A 1 146 ? -3.203 -14.069 -3.106 1.00 90.38 146 VAL A N 1
ATOM 1097 C CA . VAL A 1 146 ? -2.571 -15.267 -2.526 1.00 90.38 146 VAL A CA 1
ATOM 1098 C C . VAL A 1 146 ? -1.674 -15.979 -3.541 1.00 90.38 146 VAL A C 1
ATOM 1100 O O . VAL A 1 146 ? -0.501 -16.216 -3.248 1.00 90.38 146 VAL A O 1
ATOM 1103 N N . ASP A 1 147 ? -2.176 -16.244 -4.748 1.00 90.94 147 ASP A N 1
ATOM 1104 C CA . ASP A 1 147 ? -1.404 -16.888 -5.821 1.00 90.94 147 ASP A CA 1
ATOM 1105 C C . ASP A 1 147 ? -0.193 -16.042 -6.226 1.00 90.94 147 ASP A C 1
ATOM 1107 O O . ASP A 1 147 ? 0.921 -16.548 -6.398 1.00 90.94 147 ASP A O 1
ATOM 1111 N N . THR A 1 148 ? -0.388 -14.723 -6.288 1.00 93.38 148 THR A N 1
ATOM 1112 C CA . THR A 1 148 ? 0.693 -13.770 -6.546 1.00 93.38 148 THR A CA 1
ATOM 1113 C C . THR A 1 148 ? 1.766 -13.844 -5.457 1.00 93.38 148 THR A C 1
ATOM 1115 O O . THR A 1 148 ? 2.953 -13.926 -5.770 1.00 93.38 148 THR A O 1
ATOM 1118 N N . ILE A 1 149 ? 1.387 -13.878 -4.173 1.00 93.38 149 ILE A N 1
ATOM 1119 C CA . ILE A 1 149 ? 2.332 -14.001 -3.051 1.00 93.38 149 ILE A CA 1
ATOM 1120 C C . ILE A 1 149 ? 3.120 -15.316 -3.142 1.00 93.38 149 ILE A C 1
ATOM 1122 O O . ILE A 1 149 ? 4.336 -15.300 -2.938 1.00 93.38 149 ILE A O 1
ATOM 1126 N N . PHE A 1 150 ? 2.473 -16.434 -3.487 1.00 93.06 150 PHE A N 1
ATOM 1127 C CA . PHE A 1 150 ? 3.165 -17.708 -3.709 1.00 93.06 150 PHE A CA 1
ATOM 1128 C C . PHE A 1 150 ? 4.189 -17.608 -4.844 1.00 93.06 150 PHE A C 1
ATOM 1130 O O . PHE A 1 150 ? 5.338 -18.016 -4.667 1.00 93.06 150 PHE A O 1
ATOM 1137 N N . SER A 1 151 ? 3.827 -16.996 -5.976 1.00 93.81 151 SER A N 1
ATOM 1138 C CA . SER A 1 151 ? 4.772 -16.764 -7.075 1.00 93.81 151 SER A CA 1
ATOM 1139 C C . SER A 1 151 ? 5.966 -15.906 -6.642 1.00 93.81 151 SER A C 1
ATOM 1141 O O . SER A 1 151 ? 7.091 -16.148 -7.083 1.00 93.81 151 SER A O 1
ATOM 1143 N N . LEU A 1 152 ? 5.751 -14.913 -5.774 1.00 95.44 152 LEU A N 1
ATOM 1144 C CA . LEU A 1 152 ? 6.806 -14.016 -5.296 1.00 95.44 152 LEU A CA 1
ATOM 1145 C C . LEU A 1 152 ? 7.807 -14.693 -4.352 1.00 95.44 152 LEU A C 1
ATOM 1147 O O . LEU A 1 152 ? 8.889 -14.148 -4.153 1.00 95.44 152 LEU A O 1
ATOM 1151 N N . GLN A 1 153 ? 7.533 -15.889 -3.821 1.00 94.31 153 GLN A N 1
ATOM 1152 C CA . GLN A 1 153 ? 8.539 -16.648 -3.060 1.00 94.31 153 GLN A CA 1
ATOM 1153 C C . GLN A 1 153 ? 9.759 -17.034 -3.915 1.00 94.31 153 GLN A C 1
ATOM 1155 O O . GLN A 1 153 ? 10.843 -17.243 -3.372 1.00 94.31 153 GLN A O 1
ATOM 1160 N N . GLY A 1 154 ? 9.591 -17.111 -5.241 1.00 93.56 154 GLY A N 1
ATOM 1161 C CA . GLY A 1 154 ? 10.664 -17.345 -6.210 1.00 93.56 154 GLY A CA 1
ATOM 1162 C C . GLY A 1 154 ? 11.256 -16.071 -6.822 1.00 93.56 154 GLY A C 1
ATOM 1163 O O . GLY A 1 154 ? 11.955 -16.166 -7.830 1.00 93.56 154 GLY A O 1
ATOM 1164 N N . ASP A 1 155 ? 10.957 -14.884 -6.279 1.00 97.38 155 ASP A N 1
ATOM 1165 C CA . ASP A 1 155 ? 11.423 -13.616 -6.849 1.00 97.38 155 ASP A CA 1
ATOM 1166 C C . ASP A 1 155 ? 12.963 -13.512 -6.840 1.00 97.38 155 ASP A C 1
ATOM 1168 O O . ASP A 1 155 ? 13.598 -13.861 -5.840 1.00 97.38 155 ASP A O 1
ATOM 1172 N N . PRO A 1 156 ? 13.596 -12.983 -7.908 1.00 95.12 156 PRO A N 1
ATOM 1173 C CA . PRO A 1 156 ? 15.048 -12.785 -7.947 1.00 95.12 156 PRO A CA 1
ATOM 1174 C C . PRO A 1 156 ? 15.562 -11.813 -6.873 1.00 95.12 156 PRO A C 1
ATOM 1176 O O . PRO A 1 156 ? 16.739 -11.852 -6.513 1.00 95.12 156 PRO A O 1
ATOM 1179 N N . SER A 1 157 ? 14.709 -10.924 -6.356 1.00 96.31 157 SER A N 1
ATOM 1180 C CA . SER A 1 157 ? 15.034 -10.082 -5.211 1.00 96.31 157 SER A CA 1
ATOM 1181 C C . SER A 1 157 ? 14.809 -10.843 -3.908 1.00 96.31 157 SER A C 1
ATOM 1183 O O . SER A 1 157 ? 13.672 -11.101 -3.511 1.00 96.31 157 SER A O 1
ATOM 1185 N N . LEU A 1 158 ? 15.896 -11.093 -3.169 1.00 94.50 158 LEU A N 1
ATOM 1186 C CA . LEU A 1 158 ? 15.851 -11.711 -1.837 1.00 94.50 158 LEU A CA 1
ATOM 1187 C C . LEU A 1 158 ? 14.884 -10.984 -0.884 1.00 94.50 158 LEU A C 1
ATOM 1189 O O . LEU A 1 158 ? 14.213 -11.619 -0.074 1.00 94.50 158 LEU A O 1
ATOM 1193 N N . PHE A 1 159 ? 14.796 -9.654 -0.984 1.00 92.25 159 PHE A N 1
ATOM 1194 C CA . PHE A 1 159 ? 13.902 -8.851 -0.148 1.00 92.25 159 PHE A CA 1
ATOM 1195 C C . PHE A 1 159 ? 12.426 -9.127 -0.448 1.00 92.25 159 PHE A C 1
ATOM 1197 O O . PHE A 1 159 ? 11.632 -9.239 0.484 1.00 92.25 159 PHE A O 1
ATOM 1204 N N . VAL A 1 160 ? 12.073 -9.279 -1.728 1.00 96.75 160 VAL A N 1
ATOM 1205 C CA . VAL A 1 160 ? 10.702 -9.585 -2.161 1.00 96.75 160 VAL A CA 1
ATOM 1206 C C . VAL A 1 160 ? 10.342 -11.013 -1.758 1.00 96.75 160 VAL A C 1
ATOM 1208 O O . VAL A 1 160 ? 9.333 -11.215 -1.085 1.00 96.75 160 VAL A O 1
ATOM 1211 N N . ALA A 1 161 ? 11.208 -11.982 -2.070 1.00 95.75 161 ALA A N 1
ATOM 1212 C CA . ALA A 1 161 ? 10.997 -13.388 -1.730 1.00 95.75 161 ALA A CA 1
ATOM 1213 C C . ALA A 1 161 ? 10.843 -13.613 -0.217 1.00 95.75 161 ALA A C 1
ATOM 1215 O O . ALA A 1 161 ? 9.919 -14.294 0.233 1.00 95.75 161 ALA A O 1
ATOM 1216 N N . SER A 1 162 ? 11.703 -12.980 0.589 1.00 93.38 162 SER A N 1
ATOM 1217 C CA . SER A 1 162 ? 11.622 -13.038 2.052 1.00 93.38 162 SER A CA 1
ATOM 1218 C C . SER A 1 162 ? 10.336 -12.398 2.584 1.00 93.38 162 SER A C 1
ATOM 1220 O O . SER A 1 162 ? 9.656 -12.992 3.422 1.00 93.38 162 SER A O 1
ATOM 1222 N N . ALA A 1 163 ? 9.953 -11.222 2.075 1.00 92.50 163 ALA A N 1
ATOM 1223 C CA . ALA A 1 163 ? 8.724 -10.548 2.491 1.00 92.50 163 ALA A CA 1
ATOM 1224 C C . ALA A 1 163 ? 7.469 -11.374 2.160 1.00 92.50 163 ALA A C 1
ATOM 1226 O O . ALA A 1 163 ? 6.575 -11.484 3.002 1.00 92.50 163 ALA A O 1
ATOM 1227 N N . ALA A 1 164 ? 7.422 -11.995 0.977 1.00 93.75 164 ALA A N 1
ATOM 1228 C CA . ALA A 1 164 ? 6.333 -12.881 0.571 1.00 93.75 164 ALA A CA 1
ATOM 1229 C C . ALA A 1 164 ? 6.232 -14.103 1.498 1.00 93.75 164 ALA A C 1
ATOM 1231 O O . ALA A 1 164 ? 5.158 -14.408 2.020 1.00 93.75 164 ALA A O 1
ATOM 1232 N N . GLY A 1 165 ? 7.366 -14.750 1.792 1.00 90.56 165 GLY A N 1
ATOM 1233 C CA . GLY A 1 165 ? 7.417 -15.873 2.729 1.00 90.56 165 GLY A CA 1
ATOM 1234 C C . GLY A 1 165 ? 6.943 -15.500 4.137 1.00 90.56 165 GLY A C 1
ATOM 1235 O O . GLY A 1 165 ? 6.163 -16.233 4.742 1.00 90.56 165 GLY A O 1
ATOM 1236 N N . GLN A 1 166 ? 7.351 -14.336 4.650 1.00 88.94 166 GLN A N 1
ATOM 1237 C CA . GLN A 1 166 ? 6.908 -13.861 5.964 1.00 88.94 166 GLN A CA 1
ATOM 1238 C C . GLN A 1 166 ? 5.397 -13.625 6.024 1.00 88.94 166 GLN A C 1
ATOM 1240 O O . GLN A 1 166 ? 4.782 -13.953 7.038 1.00 88.94 166 GLN A O 1
ATOM 1245 N N . LEU A 1 167 ? 4.796 -13.076 4.964 1.00 88.00 167 LEU A N 1
ATOM 1246 C CA . LEU A 1 167 ? 3.356 -12.822 4.919 1.00 88.00 167 LEU A CA 1
ATOM 1247 C C . LEU A 1 167 ? 2.546 -14.126 5.012 1.00 88.00 167 LEU A C 1
ATOM 1249 O O . LEU A 1 167 ? 1.581 -14.184 5.771 1.00 88.00 167 LEU A O 1
ATOM 1253 N N . LEU A 1 168 ? 2.988 -15.186 4.325 1.00 84.62 168 LEU A N 1
ATOM 1254 C CA . LEU A 1 168 ? 2.344 -16.505 4.368 1.00 84.62 168 LEU A CA 1
ATOM 1255 C C . LEU A 1 168 ? 2.479 -17.183 5.739 1.00 84.62 168 LEU A C 1
ATOM 1257 O O . LEU A 1 168 ? 1.510 -17.734 6.261 1.00 84.62 168 LEU A O 1
ATOM 1261 N N . VAL A 1 169 ? 3.668 -17.122 6.352 1.00 79.62 169 VAL A N 1
ATOM 1262 C CA . VAL A 1 169 ? 3.925 -17.751 7.661 1.00 79.62 169 VAL A CA 1
ATOM 1263 C C . VAL A 1 169 ? 3.140 -17.060 8.775 1.00 79.62 169 VAL A C 1
ATOM 1265 O O . VAL A 1 169 ? 2.579 -17.727 9.641 1.00 79.62 169 VAL A O 1
ATOM 1268 N N . HIS A 1 170 ? 3.071 -15.727 8.764 1.00 65.81 170 HIS A N 1
ATOM 1269 C CA . HIS A 1 170 ? 2.452 -14.960 9.850 1.00 65.81 170 HIS A CA 1
ATOM 1270 C C . HIS A 1 170 ? 0.916 -15.001 9.843 1.00 65.81 170 HIS A C 1
ATOM 1272 O O . HIS A 1 170 ? 0.285 -14.566 10.805 1.00 65.81 170 HIS A O 1
ATOM 1278 N N . ARG A 1 171 ? 0.312 -15.514 8.766 1.00 61.94 171 ARG A N 1
ATOM 1279 C CA . ARG A 1 171 ? -1.143 -15.634 8.610 1.00 61.94 171 ARG A CA 1
ATOM 1280 C C . ARG A 1 171 ? -1.627 -17.068 8.408 1.00 61.94 171 ARG A C 1
ATOM 1282 O O . ARG A 1 171 ? -2.814 -17.242 8.190 1.00 61.94 171 ARG A O 1
ATOM 1289 N N . GLY A 1 172 ? -0.733 -18.055 8.551 1.00 47.75 172 GLY A N 1
ATOM 1290 C CA . GLY A 1 172 ? -1.057 -19.479 8.628 1.00 47.75 172 GLY A CA 1
ATOM 1291 C C . GLY A 1 172 ? -2.039 -19.931 7.556 1.00 47.75 172 GLY A C 1
ATOM 1292 O O . GLY A 1 172 ? -3.148 -20.258 7.930 1.00 47.75 172 GLY A O 1
ATOM 1293 N N . ALA A 1 173 ? -1.617 -19.910 6.283 1.00 48.06 173 ALA A N 1
ATOM 1294 C CA . ALA A 1 173 ? -2.319 -20.480 5.123 1.00 48.06 173 ALA A CA 1
ATOM 1295 C C . ALA A 1 173 ? -3.858 -20.370 5.200 1.00 48.06 173 ALA A C 1
ATOM 1297 O O . ALA A 1 173 ? -4.490 -21.258 5.761 1.00 48.06 173 ALA A O 1
ATOM 1298 N N . PHE A 1 174 ? -4.386 -19.268 4.650 1.00 48.47 174 PHE A N 1
ATOM 1299 C CA . PHE A 1 174 ? -5.809 -18.944 4.449 1.00 48.47 174 PHE A CA 1
ATOM 1300 C C . PHE A 1 174 ? -6.796 -20.114 4.577 1.00 48.47 174 PHE A C 1
ATOM 1302 O O . PHE A 1 174 ? -6.634 -21.111 3.836 1.00 48.47 174 PHE A O 1
#

Organism: Cervus elaphus hippelaphus (NCBI:txid46360)